Protein AF-A0A964Z1W4-F1 (afdb_monomer)

Structure (mmCIF, N/CA/C/O backbone):
data_AF-A0A964Z1W4-F1
#
_entry.id   AF-A0A964Z1W4-F1
#
loop_
_atom_site.group_PDB
_atom_site.id
_atom_site.type_symbol
_atom_site.label_atom_id
_atom_site.label_alt_id
_atom_site.label_comp_id
_atom_site.label_asym_id
_atom_site.label_entity_id
_atom_site.label_seq_id
_atom_site.pdbx_PDB_ins_code
_atom_site.Cartn_x
_atom_site.Cartn_y
_atom_site.Cartn_z
_atom_site.occupancy
_atom_site.B_iso_or_equiv
_atom_site.auth_seq_id
_atom_site.auth_comp_id
_atom_site.auth_asym_id
_atom_site.auth_atom_id
_atom_site.pdbx_PDB_model_num
ATOM 1 N N . MET A 1 1 ? 41.492 11.253 0.294 1.00 52.81 1 MET A N 1
ATOM 2 C CA . MET A 1 1 ? 40.493 10.225 -0.075 1.00 52.81 1 MET A CA 1
ATOM 3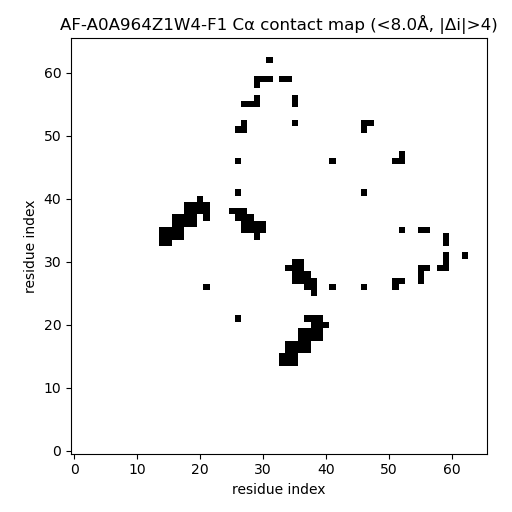 C C . MET A 1 1 ? 39.108 10.819 0.108 1.00 52.81 1 MET A C 1
ATOM 5 O O . MET A 1 1 ? 38.813 11.267 1.207 1.00 52.81 1 MET A O 1
ATOM 9 N N . ALA A 1 2 ? 38.299 10.888 -0.949 1.00 74.12 2 ALA A N 1
ATOM 10 C CA . ALA A 1 2 ? 36.931 11.397 -0.862 1.00 74.12 2 ALA A CA 1
ATOM 11 C C . ALA A 1 2 ? 35.975 10.271 -0.437 1.00 74.12 2 ALA A C 1
ATOM 13 O O . ALA A 1 2 ? 36.038 9.164 -0.973 1.00 74.12 2 ALA A O 1
ATOM 14 N N . PHE A 1 3 ? 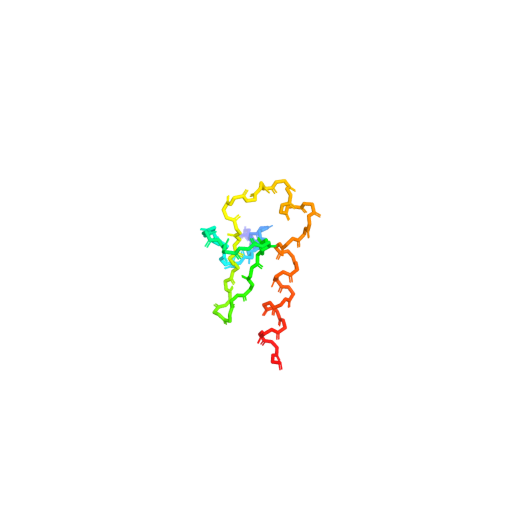35.102 10.547 0.531 1.00 79.75 3 PHE A N 1
ATOM 15 C CA . PHE A 1 3 ? 34.068 9.618 0.977 1.00 79.75 3 PHE A CA 1
ATOM 16 C C . PHE A 1 3 ? 33.028 9.418 -0.138 1.00 79.75 3 PHE A C 1
ATOM 18 O O . PHE A 1 3 ? 32.369 10.371 -0.550 1.00 79.75 3 PHE A O 1
ATOM 25 N N . LYS A 1 4 ? 32.873 8.183 -0.639 1.00 78.06 4 LYS A N 1
ATOM 26 C CA . LYS A 1 4 ? 31.739 7.813 -1.500 1.00 78.06 4 LYS A CA 1
ATOM 27 C C . LYS A 1 4 ? 30.553 7.468 -0.609 1.00 78.06 4 LYS A C 1
ATOM 29 O O . LYS A 1 4 ? 30.534 6.414 0.024 1.00 78.06 4 LYS A O 1
ATOM 34 N N . MET A 1 5 ? 29.565 8.352 -0.583 1.00 78.38 5 MET A N 1
ATOM 35 C CA . MET A 1 5 ? 28.304 8.112 0.103 1.00 78.38 5 MET A CA 1
ATOM 36 C C . MET A 1 5 ? 27.569 6.961 -0.606 1.00 78.38 5 MET A C 1
ATOM 38 O O . MET A 1 5 ? 27.172 7.088 -1.764 1.00 78.38 5 MET A O 1
ATOM 42 N N . LYS A 1 6 ? 27.438 5.806 0.063 1.00 72.31 6 LYS A N 1
ATOM 43 C CA . LYS A 1 6 ? 26.523 4.736 -0.370 1.00 72.31 6 LYS A CA 1
ATOM 44 C C . LYS A 1 6 ? 25.120 5.354 -0.385 1.00 72.31 6 LYS A C 1
ATOM 46 O O . LYS A 1 6 ? 24.792 6.065 0.560 1.00 72.31 6 LYS A O 1
ATOM 51 N N . GLY A 1 7 ? 24.377 5.163 -1.478 1.00 71.19 7 GLY A N 1
ATOM 52 C CA . GLY A 1 7 ? 23.132 5.883 -1.785 1.00 71.19 7 GLY A CA 1
ATOM 53 C C . GLY A 1 7 ? 22.139 6.000 -0.621 1.00 71.19 7 GLY A C 1
ATOM 54 O O . GLY A 1 7 ? 22.200 5.245 0.347 1.00 71.19 7 GLY A O 1
ATOM 55 N N . ALA A 1 8 ? 21.233 6.977 -0.716 1.00 71.31 8 ALA A N 1
ATOM 56 C CA . ALA A 1 8 ? 20.303 7.319 0.357 1.00 71.31 8 ALA A CA 1
ATOM 57 C C . ALA A 1 8 ? 19.521 6.083 0.862 1.00 71.31 8 ALA A C 1
ATOM 59 O O . ALA A 1 8 ? 19.048 5.294 0.043 1.00 71.31 8 ALA A O 1
ATOM 60 N N . PRO A 1 9 ? 19.343 5.911 2.186 1.00 74.44 9 PRO A N 1
ATOM 61 C CA . PRO A 1 9 ? 18.759 4.709 2.796 1.00 74.44 9 PRO A CA 1
ATOM 62 C C . PRO A 1 9 ? 17.234 4.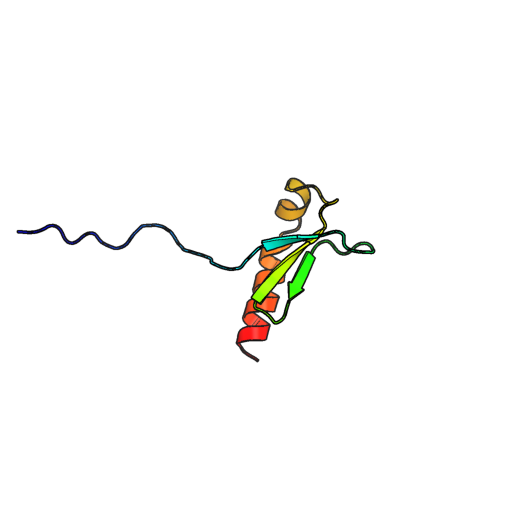600 2.614 1.00 74.44 9 PRO A C 1
ATOM 64 O O . PRO A 1 9 ? 16.567 3.883 3.358 1.00 74.44 9 PRO A O 1
ATOM 67 N N . TYR A 1 10 ? 16.660 5.328 1.658 1.00 71.69 10 TYR A N 1
ATOM 68 C CA . TYR A 1 10 ? 15.222 5.402 1.462 1.00 71.69 10 TYR A CA 1
ATOM 69 C C . TYR A 1 10 ? 14.822 4.516 0.289 1.00 71.69 10 TYR A C 1
ATOM 71 O O . TYR A 1 10 ? 15.231 4.740 -0.850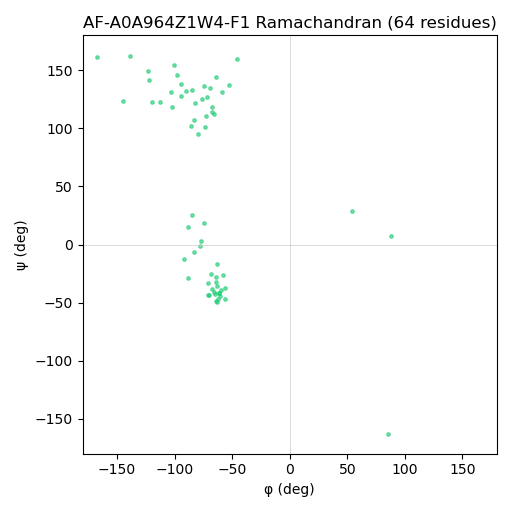 1.00 71.69 10 TYR A O 1
ATOM 79 N N . ASN A 1 11 ? 13.996 3.513 0.575 1.00 65.69 11 ASN A N 1
ATOM 80 C CA . ASN A 1 11 ? 13.297 2.769 -0.459 1.00 65.69 11 ASN A CA 1
ATOM 81 C C . ASN A 1 11 ? 12.173 3.669 -1.000 1.00 65.69 11 ASN A C 1
ATOM 83 O O . ASN A 1 11 ? 11.161 3.863 -0.325 1.00 65.69 11 ASN A O 1
ATOM 87 N N . MET A 1 12 ? 12.391 4.296 -2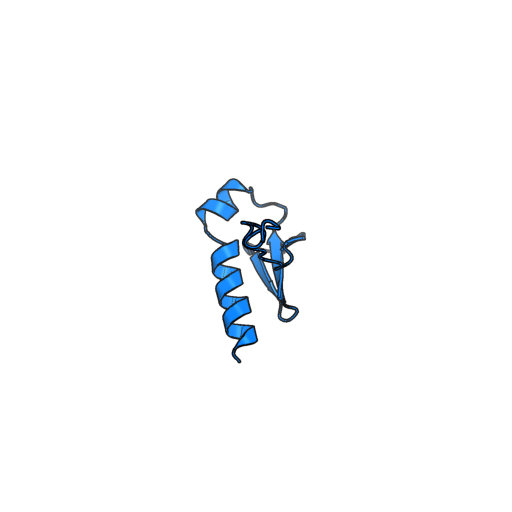.159 1.00 65.50 12 MET A N 1
ATOM 88 C CA . MET A 1 12 ? 11.409 5.189 -2.778 1.00 65.50 12 MET A CA 1
ATOM 89 C C . MET A 1 12 ? 10.342 4.368 -3.502 1.00 65.50 12 MET A C 1
ATOM 91 O O . MET A 1 12 ? 10.518 3.971 -4.653 1.00 65.50 12 MET A O 1
ATOM 95 N N . ASP A 1 13 ? 9.230 4.112 -2.819 1.00 73.31 13 ASP A N 1
ATOM 96 C CA . ASP A 1 13 ? 8.013 3.637 -3.468 1.00 73.31 13 ASP A CA 1
ATOM 97 C C . ASP A 1 13 ? 7.218 4.841 -3.981 1.00 73.31 13 ASP A C 1
ATOM 99 O O . ASP A 1 13 ? 6.566 5.549 -3.214 1.00 73.31 13 ASP A O 1
ATOM 103 N N . ASN A 1 14 ? 7.307 5.081 -5.289 1.00 76.81 14 ASN A N 1
ATOM 104 C CA . ASN A 1 14 ? 6.706 6.238 -5.951 1.00 76.81 14 ASN A CA 1
ATOM 105 C C . ASN A 1 14 ? 5.258 5.995 -6.405 1.00 76.81 14 ASN A C 1
ATOM 107 O O . ASN A 1 14 ? 4.757 6.748 -7.237 1.00 76.81 14 ASN A O 1
ATOM 111 N N . THR A 1 15 ? 4.593 4.944 -5.917 1.00 85.62 15 THR A N 1
ATOM 112 C CA . THR A 1 15 ? 3.195 4.653 -6.270 1.00 85.62 15 THR A CA 1
ATOM 113 C C . THR A 1 15 ? 2.278 5.743 -5.697 1.00 85.62 15 THR A C 1
ATOM 115 O O . THR A 1 15 ? 2.164 5.838 -4.470 1.00 85.62 15 THR A O 1
ATOM 118 N N . PRO A 1 16 ? 1.611 6.569 -6.527 1.00 89.19 16 PRO A N 1
ATOM 119 C CA . PRO A 1 16 ? 0.748 7.633 -6.026 1.00 89.19 16 PRO A CA 1
ATOM 120 C C . PRO A 1 16 ? -0.503 7.050 -5.367 1.00 89.19 16 PRO A C 1
ATOM 122 O O . PRO A 1 16 ? -1.140 6.155 -5.926 1.00 89.19 16 PRO A O 1
ATOM 125 N N . ILE A 1 17 ? -0.861 7.573 -4.192 1.00 89.31 17 ILE A N 1
ATOM 126 C CA . ILE A 1 17 ? -2.063 7.179 -3.450 1.00 89.31 17 ILE A CA 1
ATOM 127 C C . ILE A 1 17 ? -2.956 8.408 -3.295 1.00 89.31 17 ILE A C 1
ATOM 129 O O . ILE A 1 17 ? -2.519 9.413 -2.733 1.00 89.31 17 ILE A O 1
ATOM 133 N N . TYR A 1 18 ? -4.198 8.321 -3.766 1.00 90.19 18 TYR A N 1
ATOM 134 C CA . TYR A 1 18 ? -5.175 9.408 -3.689 1.00 90.19 18 TYR A CA 1
ATOM 135 C C . TYR A 1 18 ? -6.428 8.975 -2.940 1.00 90.19 18 TYR A C 1
ATOM 137 O O . TYR A 1 18 ? -6.909 7.859 -3.119 1.00 90.19 18 TYR A O 1
ATOM 145 N N . SER A 1 19 ? -6.986 9.881 -2.141 1.00 90.12 19 SER A N 1
ATOM 146 C CA . SER A 1 19 ? -8.279 9.680 -1.490 1.00 90.12 19 SER A CA 1
ATOM 147 C C . SER A 1 19 ? -9.389 10.291 -2.335 1.00 90.12 19 SER A C 1
ATOM 149 O O . SER A 1 19 ? -9.310 11.464 -2.697 1.00 90.12 19 SER A O 1
ATOM 151 N N . THR A 1 20 ? -10.429 9.519 -2.630 1.00 88.88 20 THR A N 1
ATOM 152 C CA . THR A 1 20 ? -11.602 9.984 -3.377 1.00 88.88 20 THR A CA 1
ATOM 153 C C . THR A 1 20 ? -12.883 9.421 -2.769 1.00 88.88 20 THR A C 1
ATOM 155 O O . THR A 1 20 ? -12.835 8.478 -1.974 1.00 88.88 20 THR A O 1
ATOM 158 N N . ASP A 1 21 ? -14.017 10.028 -3.101 1.00 87.81 21 ASP A N 1
ATOM 159 C CA . ASP A 1 21 ? -15.328 9.501 -2.741 1.00 87.81 21 ASP A CA 1
ATOM 160 C C . ASP A 1 21 ? -15.597 8.281 -3.628 1.00 87.81 21 ASP A C 1
ATOM 162 O O . ASP A 1 21 ? -15.723 8.390 -4.848 1.00 87.81 21 ASP A O 1
ATOM 166 N N . MET A 1 22 ? -15.597 7.097 -3.017 1.00 84.25 22 MET A N 1
ATOM 167 C CA . MET A 1 22 ? -15.899 5.847 -3.708 1.00 84.25 22 MET A CA 1
ATOM 168 C C . MET A 1 22 ? -17.312 5.411 -3.359 1.00 84.25 22 MET A C 1
ATOM 170 O O . MET A 1 22 ? -17.676 5.342 -2.187 1.00 84.25 22 MET A O 1
ATOM 174 N N . GLU A 1 23 ? -18.095 5.077 -4.378 1.00 79.00 23 GLU A N 1
ATOM 175 C CA . GLU A 1 23 ? -19.429 4.529 -4.173 1.00 79.00 23 GLU A CA 1
ATOM 176 C C . GLU A 1 23 ? -19.356 3.065 -3.703 1.00 79.00 23 GLU A C 1
ATOM 178 O O . GLU A 1 23 ? -18.591 2.247 -4.223 1.00 79.00 23 GLU A O 1
ATOM 183 N N . GLY A 1 24 ? -20.181 2.722 -2.710 1.00 76.38 24 GLY A N 1
ATOM 184 C CA . GLY A 1 24 ? -20.310 1.365 -2.173 1.00 76.38 24 GLY A CA 1
ATOM 185 C C . GLY A 1 24 ? -19.289 0.992 -1.089 1.00 76.38 24 GLY A C 1
ATOM 186 O O . GLY A 1 24 ? -18.648 1.838 -0.478 1.00 76.38 24 GLY A O 1
ATOM 187 N N . ASN A 1 25 ? -19.145 -0.313 -0.831 1.00 78.00 25 ASN A N 1
ATOM 188 C CA . ASN A 1 25 ? -18.234 -0.874 0.185 1.00 78.00 25 ASN A CA 1
ATOM 189 C C . ASN A 1 25 ? -16.789 -1.060 -0.329 1.00 78.00 25 ASN A C 1
ATOM 191 O O . ASN A 1 25 ? -16.056 -1.929 0.149 1.00 78.00 25 ASN A O 1
ATOM 195 N N . VAL A 1 26 ? -16.372 -0.282 -1.331 1.00 81.50 26 VAL A N 1
ATOM 196 C CA . VAL A 1 26 ? -15.020 -0.368 -1.897 1.00 81.50 26 VAL A CA 1
ATOM 197 C C . VAL A 1 26 ? -14.058 0.429 -1.017 1.00 81.50 26 VAL A C 1
ATOM 199 O O . VAL A 1 26 ? -14.242 1.624 -0.794 1.00 81.50 26 VAL A O 1
ATOM 202 N N . LEU A 1 27 ? -13.028 -0.245 -0.499 1.00 86.38 27 LEU A N 1
ATOM 203 C CA . LEU A 1 27 ? -12.018 0.363 0.379 1.00 86.38 27 LEU A CA 1
ATOM 204 C C . LEU A 1 27 ? -10.845 0.966 -0.407 1.00 86.38 27 LEU A C 1
ATOM 206 O O . LEU A 1 27 ? -10.215 1.924 0.047 1.00 86.38 27 LEU A O 1
ATOM 210 N N . GLY A 1 28 ? -10.542 0.405 -1.577 1.00 87.69 28 GLY A N 1
ATOM 211 C CA . GLY A 1 28 ? -9.491 0.881 -2.463 1.00 87.69 28 GLY A CA 1
ATOM 212 C C . GLY A 1 28 ? -9.575 0.245 -3.846 1.00 87.69 28 GLY A C 1
ATOM 213 O O . GLY A 1 28 ? -10.239 -0.773 -4.029 1.00 87.69 28 GLY A O 1
ATOM 214 N N . MET A 1 29 ? -8.925 0.886 -4.814 1.00 89.62 29 MET A N 1
ATOM 215 C CA . MET A 1 29 ? -8.918 0.489 -6.218 1.00 89.62 29 MET A CA 1
ATOM 216 C C . MET A 1 29 ? -7.552 0.780 -6.847 1.00 89.62 29 MET A C 1
ATOM 218 O O . MET A 1 29 ? -7.098 1.927 -6.865 1.00 89.62 29 MET A O 1
ATOM 222 N N . ALA A 1 30 ? -6.920 -0.248 -7.408 1.00 91.75 30 ALA A N 1
ATOM 223 C CA . ALA A 1 30 ? -5.762 -0.133 -8.286 1.00 91.75 30 ALA A CA 1
ATOM 224 C C . ALA A 1 30 ? -6.173 0.337 -9.693 1.00 91.75 30 ALA A C 1
ATOM 226 O O . ALA A 1 30 ? -7.016 -0.272 -10.352 1.00 91.75 30 ALA A O 1
ATOM 227 N N . GLN A 1 31 ? -5.563 1.420 -10.173 1.00 90.00 31 GLN A N 1
ATOM 228 C CA . GLN A 1 31 ? -5.771 1.951 -11.520 1.00 90.00 31 GLN A CA 1
ATOM 229 C C . GLN A 1 31 ? -4.668 1.482 -12.477 1.00 90.00 31 GLN A C 1
ATOM 231 O O . GLN A 1 31 ? -3.491 1.434 -12.124 1.00 90.00 31 GLN A O 1
ATOM 236 N N . ASN A 1 32 ? -5.025 1.265 -13.744 1.00 87.44 32 ASN A N 1
ATOM 237 C CA . ASN A 1 32 ? -4.077 0.852 -14.788 1.00 87.44 32 ASN A CA 1
ATOM 238 C C . ASN A 1 32 ? -2.978 1.901 -15.082 1.00 87.44 32 ASN A C 1
ATOM 240 O O . ASN A 1 32 ? -1.940 1.595 -15.655 1.00 87.44 32 ASN A O 1
ATOM 244 N N . ASN A 1 33 ? -3.170 3.155 -14.660 1.00 86.31 33 ASN A N 1
ATOM 245 C CA . ASN A 1 33 ? -2.139 4.196 -14.737 1.00 86.31 33 ASN A CA 1
ATOM 246 C C . ASN A 1 33 ? -1.060 4.077 -13.636 1.00 86.31 33 ASN A C 1
ATOM 248 O O . ASN A 1 33 ? -0.181 4.933 -13.552 1.00 86.31 33 ASN A O 1
ATOM 252 N N . GLY A 1 34 ? -1.118 3.047 -12.784 1.00 84.12 34 GLY A N 1
ATOM 253 C CA . GLY A 1 34 ? -0.152 2.832 -11.708 1.00 84.12 34 GLY A CA 1
ATOM 254 C C . GLY A 1 34 ? -0.497 3.526 -10.389 1.00 84.12 34 GLY A C 1
ATOM 255 O O . GLY A 1 34 ? 0.343 3.538 -9.493 1.00 84.12 34 GLY A O 1
ATOM 256 N N . THR A 1 35 ? -1.684 4.125 -10.264 1.00 90.25 35 THR A N 1
ATOM 257 C CA . THR A 1 35 ? -2.118 4.829 -9.046 1.00 90.25 35 THR A CA 1
ATOM 258 C C . THR A 1 35 ? -3.054 3.971 -8.199 1.00 90.25 35 THR A C 1
ATOM 260 O O . THR A 1 35 ? -3.724 3.068 -8.702 1.00 90.25 35 THR A O 1
ATOM 263 N N . ILE A 1 36 ? -3.095 4.242 -6.895 1.00 92.00 36 ILE A N 1
ATOM 264 C CA . ILE A 1 36 ? -4.013 3.590 -5.958 1.00 92.00 36 ILE A CA 1
ATOM 265 C C . ILE A 1 36 ? -4.997 4.640 -5.462 1.00 92.00 36 ILE A 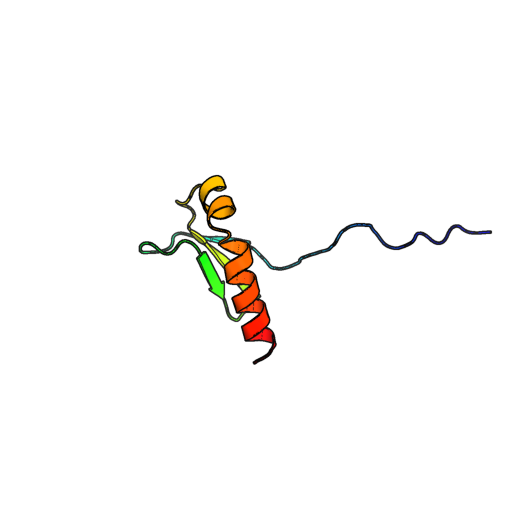C 1
ATOM 267 O O . ILE A 1 36 ? -4.606 5.653 -4.881 1.00 92.00 36 ILE A O 1
ATOM 271 N N . LEU A 1 37 ? -6.280 4.384 -5.667 1.00 91.81 37 LEU A N 1
ATOM 272 C CA . LEU A 1 37 ? -7.347 5.177 -5.084 1.00 91.81 37 LEU A CA 1
ATOM 273 C C . LEU A 1 37 ? -7.790 4.515 -3.775 1.00 91.81 37 LEU A C 1
ATOM 275 O O . LEU A 1 37 ? -7.911 3.292 -3.707 1.00 91.81 37 LEU A O 1
ATOM 279 N N . ILE A 1 38 ? -8.037 5.308 -2.738 1.00 91.62 38 ILE A N 1
ATOM 280 C CA . ILE A 1 38 ? -8.613 4.861 -1.465 1.00 91.62 38 ILE A CA 1
ATOM 281 C C . ILE A 1 38 ? -9.881 5.650 -1.163 1.00 91.62 38 ILE A C 1
ATOM 283 O O . ILE A 1 38 ? -9.999 6.820 -1.534 1.00 91.62 38 ILE A O 1
ATOM 287 N N . ASN A 1 39 ? -10.822 5.014 -0.475 1.00 90.31 39 ASN A N 1
ATOM 288 C CA . ASN A 1 39 ? -12.041 5.690 -0.059 1.00 90.31 39 ASN A CA 1
ATOM 289 C C . ASN A 1 39 ? -11.732 6.692 1.069 1.00 90.31 39 ASN A C 1
ATOM 291 O O . ASN A 1 39 ? -11.116 6.337 2.078 1.00 90.31 39 ASN A O 1
ATOM 295 N N . LYS A 1 40 ? -12.148 7.950 0.886 1.00 87.12 40 LYS A N 1
ATOM 296 C CA . LYS A 1 40 ? -11.951 9.043 1.850 1.00 87.12 40 LYS A CA 1
ATOM 297 C C . LYS A 1 40 ? -12.688 8.819 3.177 1.00 87.12 40 LYS A C 1
ATOM 299 O O . LYS A 1 40 ? -12.209 9.294 4.205 1.00 87.12 40 LYS A O 1
ATOM 304 N N . ASP A 1 41 ? -13.797 8.085 3.169 1.00 86.69 41 ASP A N 1
ATOM 305 C CA . ASP A 1 41 ? -14.640 7.882 4.356 1.00 86.69 41 ASP A CA 1
ATOM 306 C C . ASP A 1 41 ? -14.125 6.758 5.273 1.00 86.69 41 ASP A C 1
ATOM 308 O O . ASP A 1 41 ? -14.616 6.561 6.387 1.00 86.69 41 ASP A O 1
ATOM 312 N N . VAL A 1 42 ? -13.095 6.025 4.838 1.00 83.38 42 VAL A N 1
ATOM 313 C CA . VAL A 1 42 ? -12.492 4.932 5.605 1.00 83.38 42 VAL A CA 1
ATOM 314 C C . VAL A 1 42 ? -11.360 5.466 6.475 1.00 83.38 42 VAL A C 1
ATOM 316 O O . VAL A 1 42 ? -10.461 6.173 6.018 1.00 83.38 42 VAL A O 1
ATOM 319 N N . SER A 1 43 ? -11.355 5.076 7.752 1.00 84.88 43 SER A N 1
ATOM 320 C CA . SER A 1 43 ? -10.291 5.507 8.657 1.00 84.88 43 SER A CA 1
ATOM 321 C C . SER A 1 43 ? -8.913 4.957 8.231 1.00 84.88 43 SER A C 1
ATOM 323 O O . SER A 1 43 ? -8.797 3.791 7.830 1.00 84.88 43 SER A O 1
ATOM 325 N N . PRO A 1 44 ? -7.821 5.729 8.402 1.00 81.50 44 PRO A N 1
ATOM 326 C CA . PRO A 1 44 ? -6.467 5.266 8.087 1.00 81.50 44 PRO A CA 1
ATOM 327 C C . PRO A 1 44 ? -6.043 4.004 8.853 1.00 81.50 44 PRO A C 1
ATOM 329 O O . PRO A 1 44 ? -5.182 3.252 8.393 1.00 81.50 44 PRO A O 1
ATOM 332 N N . LEU A 1 45 ? -6.623 3.773 10.036 1.00 83.19 45 LEU A N 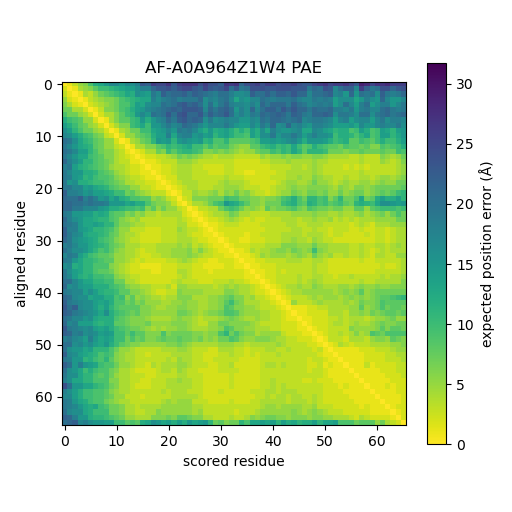1
ATOM 333 C CA . LEU A 1 45 ? -6.354 2.584 10.839 1.00 83.19 45 LEU A CA 1
ATOM 334 C C . LEU A 1 45 ? -6.956 1.332 10.194 1.00 83.19 45 LEU A C 1
ATOM 336 O O . LEU A 1 45 ? -6.279 0.310 10.112 1.00 83.19 45 LEU A O 1
ATOM 340 N N . GLU A 1 46 ? -8.190 1.425 9.704 1.00 82.62 46 GLU A N 1
ATOM 341 C CA . GLU A 1 46 ? -8.860 0.325 9.008 1.00 82.62 46 GLU A CA 1
ATOM 342 C C . GLU A 1 46 ? -8.153 -0.004 7.686 1.00 82.62 46 GLU A C 1
ATOM 344 O O . GLU A 1 46 ? -7.889 -1.173 7.413 1.00 82.62 46 GLU A O 1
ATOM 349 N N . LEU A 1 47 ? -7.706 1.007 6.929 1.00 81.81 47 LEU A N 1
ATOM 350 C CA . LEU A 1 47 ? -6.889 0.801 5.722 1.00 81.81 47 LEU A CA 1
ATOM 351 C C . LEU A 1 47 ? -5.568 0.069 6.015 1.00 81.81 47 LEU A C 1
ATOM 353 O O . LEU A 1 47 ? -5.140 -0.792 5.240 1.00 81.81 47 LEU A O 1
ATOM 357 N N . LYS A 1 48 ? -4.916 0.382 7.146 1.00 80.19 48 LYS A N 1
ATOM 358 C CA . LYS A 1 48 ? -3.692 -0.310 7.587 1.00 80.19 48 LYS A CA 1
ATOM 359 C C . LYS A 1 48 ? -3.967 -1.740 8.046 1.00 80.19 48 LYS A C 1
ATOM 361 O O . LYS A 1 48 ? -3.210 -2.637 7.679 1.00 80.19 48 LYS A O 1
ATOM 366 N N . LYS A 1 49 ? -5.030 -1.964 8.825 1.00 77.06 49 LYS A N 1
ATOM 367 C CA . LYS A 1 49 ? -5.425 -3.300 9.305 1.00 77.06 49 LYS A CA 1
ATOM 368 C C . LYS A 1 49 ? -5.789 -4.230 8.152 1.00 77.06 49 LYS A C 1
ATOM 370 O O . LYS A 1 49 ? -5.283 -5.346 8.092 1.00 77.06 49 LYS A O 1
ATOM 375 N N . ASN A 1 50 ? -6.599 -3.735 7.218 1.00 81.56 50 ASN A N 1
ATOM 376 C CA . ASN A 1 50 ? -7.075 -4.494 6.062 1.00 81.56 50 ASN A CA 1
ATOM 377 C C . ASN A 1 50 ? -6.026 -4.621 4.957 1.00 81.56 50 ASN A C 1
ATOM 379 O O . ASN A 1 50 ? -6.280 -5.276 3.950 1.00 81.56 50 ASN A O 1
ATOM 383 N N . LYS A 1 51 ? -4.834 -4.028 5.138 1.00 86.81 51 LYS A N 1
ATOM 384 C CA . LYS A 1 51 ? -3.716 -4.139 4.193 1.00 86.81 51 LYS A CA 1
ATOM 385 C C . LYS A 1 51 ? -4.108 -3.728 2.765 1.00 86.81 51 LYS A C 1
ATOM 387 O O . LYS A 1 51 ? -3.485 -4.185 1.804 1.00 86.81 51 LYS A O 1
ATOM 392 N N . THR A 1 52 ? -5.085 -2.826 2.628 1.00 87.44 52 THR A N 1
ATOM 393 C CA . THR A 1 52 ? -5.682 -2.420 1.346 1.00 87.44 52 THR A CA 1
ATOM 394 C C . THR A 1 52 ? -4.611 -1.918 0.383 1.00 87.44 52 THR A C 1
ATOM 396 O O . THR A 1 52 ? -4.507 -2.400 -0.734 1.00 87.44 52 THR A O 1
ATOM 399 N N . ILE A 1 53 ? -3.708 -1.050 0.850 1.00 87.62 53 ILE A N 1
ATOM 400 C CA . ILE A 1 53 ? -2.622 -0.505 0.019 1.00 87.62 53 ILE A CA 1
ATOM 401 C C . ILE A 1 53 ? -1.687 -1.612 -0.491 1.00 87.62 53 ILE A C 1
ATOM 403 O O . ILE A 1 53 ? -1.273 -1.581 -1.645 1.00 87.62 53 ILE A O 1
ATOM 407 N N . SER A 1 54 ? -1.331 -2.595 0.343 1.00 89.06 54 SER A N 1
ATOM 408 C CA . SER A 1 54 ? -0.477 -3.705 -0.104 1.00 89.06 54 SER A CA 1
ATOM 409 C C . SER A 1 54 ? -1.195 -4.665 -1.049 1.00 89.06 54 SER A C 1
ATOM 411 O O . SER A 1 54 ? -0.551 -5.183 -1.953 1.00 89.06 54 SER A O 1
ATOM 413 N N . HIS A 1 55 ? -2.501 -4.876 -0.871 1.00 90.75 55 HIS A N 1
ATOM 414 C CA . HIS A 1 55 ? -3.319 -5.662 -1.794 1.00 90.75 55 HIS A CA 1
ATOM 415 C C . HIS A 1 55 ? -3.388 -4.989 -3.172 1.00 90.75 55 HIS A C 1
ATOM 417 O O . HIS A 1 55 ? -3.045 -5.611 -4.174 1.00 90.75 55 HIS A O 1
ATOM 423 N N . GLU A 1 56 ? -3.689 -3.687 -3.218 1.00 90.12 56 GLU A N 1
ATOM 424 C CA . GLU A 1 56 ? -3.715 -2.923 -4.471 1.00 90.12 56 GLU A CA 1
ATOM 425 C C . GLU A 1 56 ? -2.336 -2.843 -5.143 1.00 90.12 56 GLU A C 1
ATOM 427 O O . GLU A 1 56 ? -2.243 -2.884 -6.366 1.00 90.12 56 GLU A O 1
ATOM 432 N N . LYS A 1 57 ? -1.236 -2.814 -4.379 1.00 89.56 57 LYS A N 1
ATOM 433 C CA . LYS A 1 57 ? 0.119 -2.882 -4.957 1.00 8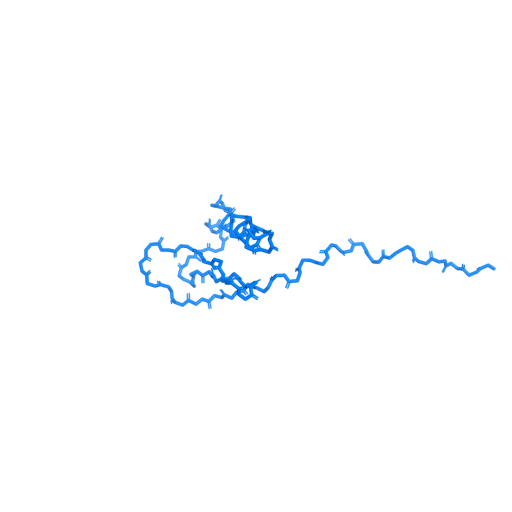9.56 57 LYS A CA 1
ATOM 434 C C . LYS A 1 57 ? 0.401 -4.190 -5.687 1.00 89.56 57 LYS A C 1
ATOM 436 O O . LYS A 1 57 ? 1.102 -4.156 -6.694 1.00 89.56 57 LYS A O 1
ATOM 441 N N . VAL A 1 58 ? -0.127 -5.316 -5.204 1.00 92.25 58 VAL A N 1
ATOM 442 C CA . VAL A 1 58 ? -0.008 -6.598 -5.916 1.00 92.25 58 VAL A CA 1
ATOM 443 C C . VAL A 1 58 ? -0.751 -6.521 -7.244 1.00 92.25 58 VAL A C 1
ATOM 445 O O . VAL A 1 58 ? -0.191 -6.922 -8.257 1.00 92.25 58 VAL A O 1
ATOM 448 N N . HIS A 1 59 ? -1.947 -5.928 -7.265 1.00 90.25 59 HIS A N 1
ATOM 449 C CA . HIS A 1 59 ? -2.689 -5.700 -8.508 1.00 90.25 59 HIS A CA 1
ATOM 450 C C . HIS A 1 59 ? -1.919 -4.804 -9.482 1.00 90.25 59 HIS A C 1
ATOM 452 O O . HIS A 1 59 ? -1.793 -5.153 -10.649 1.00 90.25 59 HIS A O 1
ATOM 458 N N . ILE A 1 60 ? -1.320 -3.701 -9.020 1.00 89.69 60 ILE A N 1
ATOM 459 C CA . ILE A 1 60 ? -0.478 -2.835 -9.867 1.00 89.69 60 ILE A CA 1
ATOM 460 C C . ILE A 1 60 ? 0.746 -3.580 -10.416 1.00 89.69 60 ILE A C 1
ATOM 462 O O . ILE A 1 60 ? 1.115 -3.403 -11.575 1.00 89.69 60 ILE A O 1
ATOM 466 N N . ASP A 1 61 ? 1.403 -4.396 -9.596 1.00 90.38 61 ASP A N 1
ATOM 467 C CA . ASP A 1 61 ? 2.556 -5.193 -10.017 1.00 90.38 61 ASP A CA 1
ATOM 468 C C . ASP A 1 61 ? 2.161 -6.286 -11.023 1.00 90.38 61 ASP A C 1
ATOM 470 O O . ASP A 1 61 ? 2.875 -6.493 -12.001 1.00 90.38 61 ASP A O 1
ATOM 474 N N . GLN A 1 62 ? 0.996 -6.914 -10.848 1.00 89.88 62 GLN A N 1
ATOM 475 C CA . GLN A 1 62 ? 0.414 -7.833 -11.827 1.00 89.88 62 GLN A CA 1
ATOM 476 C C . GLN A 1 62 ? 0.095 -7.111 -13.141 1.00 89.88 62 GLN A C 1
ATOM 478 O O . GLN A 1 62 ? 0.577 -7.530 -14.185 1.00 89.88 62 GLN A O 1
ATOM 483 N N . MET A 1 63 ? -0.594 -5.963 -13.099 1.00 90.06 63 MET A N 1
ATOM 484 C CA . MET A 1 63 ? -0.884 -5.150 -14.293 1.00 90.06 63 MET A CA 1
ATOM 485 C C . MET A 1 63 ? 0.388 -4.748 -15.051 1.00 90.06 63 MET A C 1
ATOM 487 O O . MET A 1 63 ? 0.402 -4.736 -16.279 1.00 90.06 63 MET A O 1
ATOM 491 N N . LYS A 1 64 ? 1.479 -4.446 -14.335 1.00 86.56 64 LYS A N 1
ATOM 492 C CA . LYS A 1 64 ? 2.782 -4.131 -14.944 1.00 86.56 64 LYS A CA 1
ATOM 493 C C . LYS A 1 64 ? 3.440 -5.328 -15.630 1.00 86.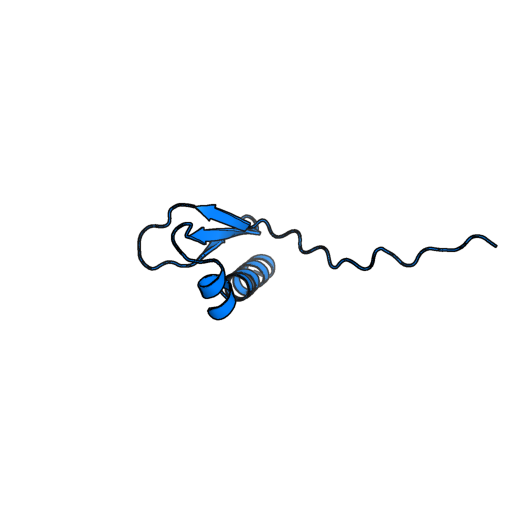56 64 LYS A C 1
ATOM 495 O O . LYS A 1 64 ? 4.285 -5.119 -16.498 1.00 86.56 64 LYS A O 1
ATOM 500 N N . ARG A 1 65 ? 3.115 -6.555 -15.219 1.00 87.81 65 ARG A N 1
ATOM 501 C CA . ARG A 1 65 ? 3.698 -7.795 -15.752 1.00 87.81 65 ARG A CA 1
ATOM 502 C C . ARG A 1 65 ? 2.902 -8.388 -16.920 1.00 87.81 65 ARG A C 1
ATOM 504 O O . ARG A 1 65 ? 3.468 -9.225 -17.621 1.00 87.81 65 ARG A O 1
ATOM 511 N N . GLY A 1 66 ? 1.681 -7.903 -17.163 1.00 74.12 66 GLY A N 1
ATOM 512 C CA . GLY A 1 66 ? 0.758 -8.432 -18.178 1.00 74.12 66 GLY A CA 1
ATOM 513 C C . GLY A 1 66 ? 0.016 -9.672 -17.701 1.00 74.12 66 GLY A C 1
ATOM 514 O O . GLY A 1 66 ? -0.515 -10.376 -18.585 1.00 74.12 66 GLY A O 1
#

Solvent-accessible surface area (backbone atoms only — not comparable to full-atom values): 4265 Å² total; per-residue (Å²): 136,82,87,78,78,74,73,78,94,66,86,82,76,82,65,51,75,45,73,40,92,53,84,74,95,52,66,59,48,60,40,97,90,53,35,36,41,30,26,60,90,56,55,73,65,56,44,59,73,68,38,45,68,63,55,34,48,51,52,39,53,47,65,74,73,109

Sequence (66 aa):
MAFKMKGAPYNMDNTPIYSTDMEGNVLGMAQNNGTILINKDVSPLELKKNKTISHEKVHIDQMKRG

Secondary structure (DSSP, 8-state):
--------S-------EEEE--SSS--EEE-TTS-EEEETTS-HHHHHHTTHHHHHHHHHHHHHH-

Radius of gyration: 16.07 Å; Cα contacts (8 Å, |Δi|>4): 67; chains: 1; bounding box: 61×20×29 Å

Mean predicted aligned error: 7.43 Å

Nearest PDB structures (foldseek):
  8sln-assembly1_A-2  TM=7.444E-01  e=1.114E+00  Deinococcus geothermalis DSM 11300

pLDDT: mean 83.44, std 7.83, range [52.81, 92.25]

Foldseek 3Di:
DDDDDDDDPDPDPPAAEEEDADPDPDQWDADLVRHIYGHPVDDPVVCVVVVVVVVSVVVSVVSVVD